Protein AF-A0A0D3CWR2-F1 (afdb_monomer_lite)

Radius of gyration: 19.34 Å; chains: 1; bounding box: 40×45×42 Å

pLDDT: mean 94.66, std 9.49, range [38.94, 98.56]

Organism: NCBI:txid109376

Structure (mmCIF, N/CA/C/O backbone):
data_AF-A0A0D3CWR2-F1
#
_entry.id   AF-A0A0D3CWR2-F1
#
loop_
_atom_site.group_PDB
_atom_site.id
_atom_site.type_symbol
_atom_site.label_atom_id
_atom_site.label_alt_id
_atom_site.label_comp_id
_atom_site.label_asym_id
_atom_site.label_entity_id
_atom_site.label_seq_id
_atom_site.pdbx_PDB_ins_code
_atom_site.Cartn_x
_atom_site.Cartn_y
_atom_site.Cartn_z
_atom_site.occupancy
_atom_site.B_iso_or_equiv
_atom_site.auth_seq_id
_atom_site.auth_comp_id
_atom_site.auth_asym_id
_atom_site.auth_atom_id
_atom_site.pdbx_PDB_model_num
ATOM 1 N N . MET A 1 1 ? -3.124 -6.553 18.318 1.00 90.88 1 MET A N 1
ATOM 2 C CA . MET A 1 1 ? -2.765 -5.244 18.913 1.00 90.88 1 MET A CA 1
ATOM 3 C C . MET A 1 1 ? -3.330 -5.026 20.317 1.00 90.88 1 MET A C 1
ATOM 5 O O . MET A 1 1 ? -2.786 -4.182 21.004 1.00 90.88 1 MET A O 1
ATOM 9 N N . GLY A 1 2 ? -4.374 -5.742 20.764 1.00 95.12 2 GLY A N 1
ATOM 10 C CA . GLY A 1 2 ? -4.933 -5.550 22.117 1.00 95.12 2 GLY A CA 1
ATOM 11 C C . GLY A 1 2 ? -5.873 -4.344 22.261 1.00 95.12 2 GLY A C 1
ATOM 12 O O . GLY A 1 2 ? -6.397 -4.120 23.341 1.00 95.12 2 GLY A O 1
ATOM 13 N N . TYR A 1 3 ? -6.121 -3.621 21.166 1.00 95.31 3 TYR A N 1
ATOM 14 C CA . TYR A 1 3 ? -7.025 -2.473 21.074 1.00 95.31 3 TYR A CA 1
ATOM 15 C C . TYR A 1 3 ? -8.055 -2.745 19.975 1.00 95.31 3 TYR A C 1
ATOM 17 O O . TYR A 1 3 ? -7.971 -2.201 18.877 1.00 95.31 3 TYR A O 1
ATOM 25 N N . GLY A 1 4 ? -8.936 -3.715 20.219 1.00 96.94 4 GLY A N 1
ATOM 26 C CA . GLY A 1 4 ? -10.044 -3.992 19.307 1.00 96.94 4 GLY A CA 1
ATOM 27 C C . GLY A 1 4 ? -11.077 -2.872 19.373 1.00 96.94 4 GLY A C 1
ATOM 28 O O . GLY A 1 4 ? -11.269 -2.288 20.437 1.00 96.94 4 GLY A O 1
ATOM 29 N N . PHE A 1 5 ? -11.739 -2.597 18.252 1.00 98.25 5 PHE A N 1
ATOM 30 C CA . PHE A 1 5 ? -12.874 -1.680 18.239 1.00 98.25 5 PHE A CA 1
ATOM 31 C C . PHE A 1 5 ? -14.030 -2.260 19.052 1.00 98.25 5 PHE A C 1
ATOM 33 O O . PHE A 1 5 ? -14.338 -3.450 18.958 1.00 98.25 5 PHE A O 1
ATOM 40 N N . THR A 1 6 ? -14.680 -1.406 19.826 1.00 98.25 6 THR A N 1
ATOM 41 C CA . THR A 1 6 ? -15.959 -1.704 20.468 1.00 98.25 6 THR A CA 1
ATOM 42 C C . THR A 1 6 ? -17.100 -1.674 19.448 1.00 98.25 6 THR A C 1
ATOM 44 O O . THR A 1 6 ? -17.004 -1.039 18.394 1.00 98.25 6 THR A O 1
ATOM 47 N N . ASP A 1 7 ? -18.227 -2.310 19.778 1.00 98.25 7 ASP A N 1
ATOM 48 C CA . ASP A 1 7 ? -19.433 -2.256 18.941 1.00 98.25 7 ASP A CA 1
ATOM 49 C C . ASP A 1 7 ? -19.938 -0.821 18.741 1.00 98.25 7 ASP A C 1
ATOM 51 O O . ASP A 1 7 ? -20.485 -0.488 17.691 1.00 98.25 7 ASP A O 1
ATOM 55 N N . GLU A 1 8 ? -19.773 0.034 19.752 1.00 98.31 8 GLU A N 1
ATOM 56 C CA . GLU A 1 8 ? -20.135 1.447 19.678 1.00 98.31 8 GLU A CA 1
ATOM 57 C C . GLU A 1 8 ? -19.231 2.204 18.700 1.00 98.31 8 GLU A C 1
ATOM 59 O O . GLU A 1 8 ? -19.731 2.924 17.839 1.00 98.31 8 GLU A O 1
ATOM 64 N N . GLU A 1 9 ? -17.914 2.007 18.768 1.00 98.44 9 GLU A N 1
ATOM 65 C CA . GLU A 1 9 ? -16.965 2.606 17.824 1.00 98.44 9 GLU A CA 1
ATOM 66 C C . GLU A 1 9 ? -17.240 2.166 16.385 1.00 98.44 9 GLU A C 1
ATOM 68 O O . GLU A 1 9 ? -17.247 3.002 15.478 1.00 98.44 9 GLU A O 1
ATOM 73 N N . ALA A 1 10 ? -17.523 0.878 16.176 1.00 97.12 10 ALA A N 1
ATOM 74 C CA . ALA A 1 10 ? -17.902 0.357 14.869 1.00 97.12 10 ALA A CA 1
ATOM 75 C C . ALA A 1 10 ? -19.198 1.012 14.359 1.00 97.12 10 ALA A C 1
ATOM 77 O O . ALA A 1 10 ? -19.227 1.533 13.247 1.00 97.12 10 ALA A O 1
ATOM 78 N N . LYS A 1 11 ? -20.250 1.081 15.189 1.00 97.81 11 LYS A N 1
ATOM 79 C CA . LYS A 1 11 ? -21.517 1.756 14.838 1.00 97.81 11 LYS A CA 1
ATOM 80 C C . LYS A 1 11 ? -21.339 3.253 14.567 1.00 97.81 11 LYS A C 1
ATOM 82 O O . LYS A 1 11 ? -22.029 3.804 13.714 1.00 97.81 11 LYS A O 1
ATOM 87 N N . ASN A 1 12 ? -20.398 3.900 15.251 1.00 98.12 12 ASN A N 1
ATOM 88 C CA . ASN A 1 12 ? -20.066 5.318 15.089 1.00 98.12 12 ASN A CA 1
ATOM 89 C C . ASN A 1 12 ? -19.079 5.594 13.933 1.00 98.12 12 ASN A C 1
ATOM 91 O O . ASN A 1 12 ? -18.592 6.727 13.772 1.00 98.12 12 ASN A O 1
ATOM 95 N N . GLY A 1 13 ? -18.769 4.568 13.135 1.00 97.94 13 GLY A N 1
ATOM 96 C CA . GLY A 1 13 ? -17.932 4.658 11.944 1.00 97.94 13 GLY A CA 1
ATOM 97 C C . GLY A 1 13 ? -16.456 4.942 12.237 1.00 97.94 13 GLY A C 1
ATOM 98 O O . GLY A 1 13 ? -15.767 5.591 11.447 1.00 97.94 13 GLY A O 1
ATOM 99 N N . VAL A 1 14 ? -15.967 4.582 13.428 1.00 98.50 14 VAL A N 1
ATOM 100 C CA . VAL A 1 14 ? -14.572 4.830 13.832 1.00 98.50 14 VAL A CA 1
ATOM 101 C C . VAL 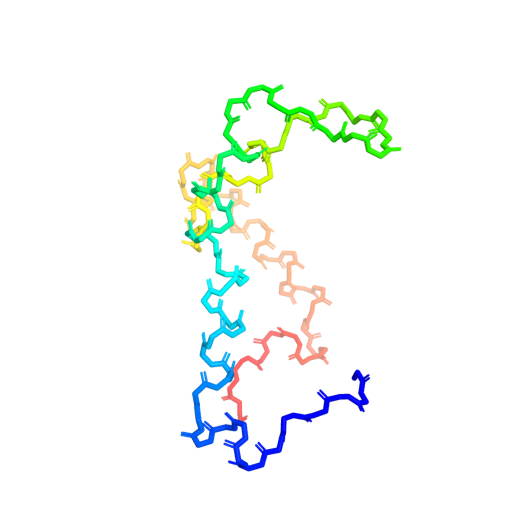A 1 14 ? -13.609 4.002 12.986 1.00 98.50 14 VAL A C 1
ATOM 103 O O . VAL A 1 14 ? -12.540 4.496 12.632 1.00 98.50 14 VAL A O 1
ATOM 106 N N . VAL A 1 15 ? -14.006 2.790 12.593 1.00 98.19 15 VAL A N 1
ATOM 107 C CA . VAL A 1 15 ? -13.208 1.915 11.725 1.00 98.19 15 VAL A CA 1
ATOM 108 C C . VAL A 1 15 ? -12.909 2.618 10.400 1.00 98.19 15 VAL A C 1
ATOM 110 O O . VAL A 1 15 ? -11.752 2.753 10.007 1.00 98.19 15 VAL A O 1
ATOM 113 N N . GLU A 1 16 ? -13.937 3.153 9.751 1.00 98.38 16 GLU A N 1
ATOM 114 C CA . GLU A 1 16 ? -13.843 3.874 8.484 1.00 98.38 16 GLU A CA 1
ATOM 115 C C . GLU A 1 16 ? -13.039 5.163 8.642 1.00 98.38 16 GLU A C 1
ATOM 117 O O . GLU A 1 16 ? -12.252 5.509 7.764 1.00 98.38 16 GLU A O 1
ATOM 122 N N . LYS A 1 17 ? -13.179 5.869 9.771 1.00 98.44 17 LYS A N 1
ATOM 123 C CA . LYS A 1 17 ? -12.364 7.056 10.071 1.00 98.44 17 LYS A CA 1
ATOM 124 C C . LYS A 1 17 ? -10.879 6.711 10.173 1.00 98.44 17 LYS A C 1
ATOM 126 O O . LYS A 1 17 ? -10.067 7.442 9.612 1.00 98.44 17 LYS A O 1
ATOM 131 N N . VAL A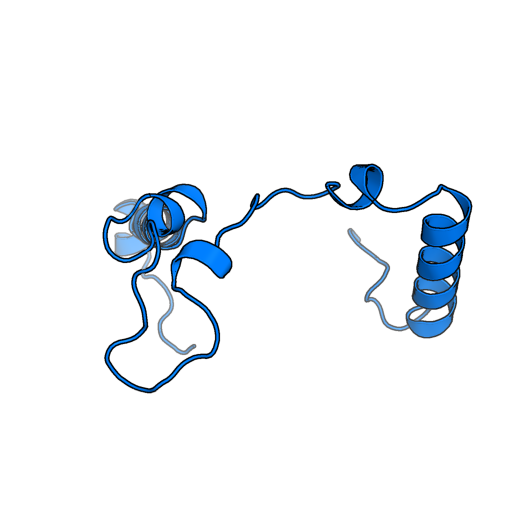 1 18 ? -10.521 5.606 10.831 1.00 98.31 18 VAL A N 1
ATOM 132 C CA . VAL A 1 18 ? -9.127 5.135 10.917 1.00 98.31 18 VAL A CA 1
ATOM 133 C C . VAL A 1 18 ? -8.611 4.726 9.538 1.00 98.31 18 VAL A C 1
ATOM 135 O O . VAL A 1 18 ? -7.536 5.169 9.136 1.00 98.31 18 VAL A O 1
ATOM 138 N N . VAL A 1 19 ? -9.393 3.957 8.774 1.00 98.44 19 VAL A N 1
ATOM 139 C CA . VAL A 1 19 ? -9.046 3.572 7.395 1.00 98.44 19 VAL A CA 1
ATOM 140 C C . VAL A 1 19 ? -8.823 4.808 6.521 1.00 98.44 19 VAL A C 1
ATOM 142 O O . VAL A 1 19 ? -7.814 4.891 5.827 1.00 98.44 19 VAL A O 1
ATOM 145 N N . ASN A 1 20 ? -9.715 5.798 6.587 1.00 98.50 20 ASN A N 1
ATOM 146 C CA . ASN A 1 20 ? -9.615 7.029 5.806 1.00 98.50 20 ASN A CA 1
ATOM 147 C C . ASN A 1 20 ? -8.422 7.889 6.228 1.00 98.50 20 ASN A C 1
ATOM 149 O O . ASN A 1 20 ? -7.722 8.413 5.359 1.00 98.50 20 ASN A O 1
ATOM 153 N N . LEU A 1 21 ? -8.163 8.014 7.533 1.00 98.25 21 LEU A N 1
ATOM 154 C CA . LEU A 1 21 ? -7.009 8.735 8.074 1.00 98.25 21 LEU A CA 1
ATOM 155 C C . LEU A 1 21 ? -5.692 8.125 7.578 1.00 98.25 21 LEU A C 1
ATOM 157 O O . LEU A 1 21 ? -4.788 8.850 7.168 1.00 98.25 21 LEU A O 1
ATOM 161 N N . CYS A 1 22 ? -5.605 6.796 7.579 1.00 98.00 22 CYS A N 1
ATOM 162 C CA . CYS A 1 22 ? -4.428 6.049 7.141 1.00 98.00 22 CYS A CA 1
ATOM 163 C C . CYS A 1 22 ? -4.418 5.738 5.636 1.00 98.00 22 CYS A C 1
ATOM 165 O O . CYS A 1 22 ? -3.509 5.057 5.159 1.00 98.00 22 CYS A O 1
ATOM 167 N N . SER A 1 23 ? -5.415 6.203 4.880 1.00 98.44 23 SER A N 1
ATOM 168 C CA . SER A 1 23 ? -5.521 5.902 3.455 1.00 98.44 23 SER A CA 1
ATOM 169 C C . SER A 1 23 ? -4.368 6.528 2.673 1.00 98.44 23 SER A C 1
ATOM 171 O O . SER A 1 23 ? -3.844 7.587 3.031 1.00 98.44 23 SER A O 1
ATOM 173 N N . PHE A 1 24 ? -3.996 5.889 1.560 1.00 98.31 24 PHE A N 1
ATOM 174 C CA . PHE A 1 24 ? -2.965 6.417 0.668 1.00 98.31 24 PHE A CA 1
ATOM 175 C C . PHE A 1 24 ? -3.293 7.845 0.216 1.00 98.31 24 PHE A C 1
ATOM 177 O O . PHE A 1 24 ? -2.424 8.710 0.255 1.00 98.31 24 PHE A O 1
ATOM 184 N N . GLU A 1 25 ? -4.549 8.101 -0.158 1.00 98.12 25 GLU A N 1
ATOM 185 C CA . GLU A 1 25 ? -4.989 9.414 -0.631 1.00 98.12 25 GLU A CA 1
ATOM 186 C C . GLU A 1 25 ? -4.896 10.485 0.457 1.00 98.12 25 GLU A C 1
ATOM 188 O O . GLU A 1 25 ? -4.361 11.563 0.198 1.00 98.12 25 GLU A O 1
ATOM 193 N N . THR A 1 26 ? -5.345 10.203 1.683 1.00 98.44 26 THR A N 1
ATOM 194 C CA . THR A 1 26 ? -5.211 11.164 2.786 1.00 98.44 26 THR A CA 1
ATOM 195 C C . THR A 1 26 ? -3.743 11.446 3.074 1.00 98.44 26 THR A C 1
ATOM 197 O O . THR A 1 26 ? -3.323 12.602 3.029 1.00 98.44 26 THR A O 1
ATOM 200 N N . LEU A 1 27 ? -2.935 10.406 3.308 1.00 98.31 27 LEU A N 1
ATOM 201 C CA . LEU A 1 27 ? -1.538 10.575 3.707 1.00 98.31 27 LEU A CA 1
ATOM 202 C C . LEU A 1 27 ? -0.697 11.254 2.621 1.00 98.31 27 LEU A C 1
ATOM 204 O O . LEU A 1 27 ? 0.096 12.139 2.938 1.00 98.31 27 LEU A O 1
ATOM 208 N N . LYS A 1 28 ? -0.896 10.905 1.346 1.00 97.88 28 LYS A N 1
ATOM 209 C CA . LYS A 1 28 ? -0.196 11.535 0.218 1.00 97.88 28 LYS A CA 1
ATOM 210 C C . LYS A 1 28 ? -0.498 13.029 0.096 1.00 97.88 28 LYS A C 1
ATOM 212 O O . LYS A 1 28 ? 0.375 13.803 -0.292 1.00 97.88 28 LYS A O 1
ATOM 217 N N . ASN A 1 29 ? -1.732 13.432 0.395 1.00 97.88 29 ASN A N 1
ATOM 218 C CA . ASN A 1 29 ? -2.193 14.801 0.184 1.00 97.88 29 ASN A CA 1
ATOM 219 C C . ASN A 1 29 ? -1.976 15.729 1.388 1.00 97.88 29 ASN A C 1
ATOM 221 O O . ASN A 1 29 ? -2.215 16.933 1.259 1.00 97.88 29 ASN A O 1
ATOM 225 N N . LEU A 1 30 ? -1.478 15.220 2.519 1.00 97.88 30 LEU A N 1
ATOM 226 C CA . LEU A 1 30 ? -1.049 16.053 3.641 1.00 97.88 30 LEU A CA 1
ATOM 227 C C . LEU A 1 30 ? 0.115 16.956 3.231 1.00 97.88 30 LEU A C 1
ATOM 229 O O . LEU A 1 30 ? 1.091 16.501 2.638 1.00 97.88 30 LEU A O 1
ATOM 233 N N . GLU A 1 31 ? 0.056 18.230 3.620 1.00 96.94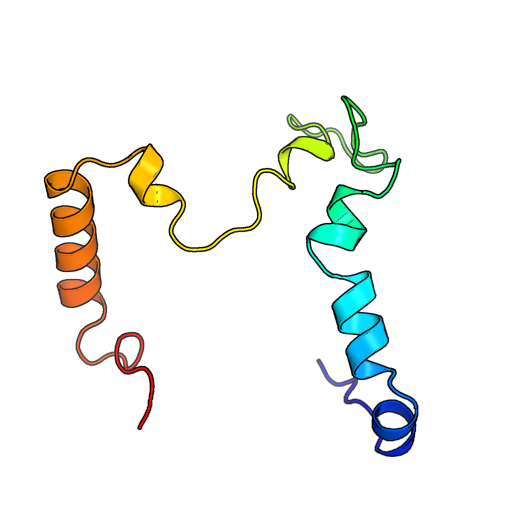 31 GLU A N 1
ATOM 234 C CA . GLU A 1 31 ? 1.098 19.200 3.276 1.00 96.94 31 GLU A CA 1
ATOM 235 C C . GLU A 1 31 ? 2.486 18.759 3.732 1.00 96.94 31 GLU A C 1
ATOM 237 O O . GLU A 1 31 ? 3.453 18.935 2.996 1.00 96.94 31 GLU A O 1
ATOM 242 N N . VAL A 1 32 ? 2.598 18.127 4.900 1.00 95.88 32 VAL A N 1
ATOM 243 C CA . VAL A 1 32 ? 3.874 17.611 5.418 1.00 95.88 32 VAL A CA 1
ATOM 244 C C . VAL A 1 32 ? 4.513 16.548 4.519 1.00 95.88 32 VAL A C 1
ATOM 246 O O . VAL A 1 32 ? 5.723 16.376 4.583 1.00 95.88 32 VAL A O 1
ATOM 249 N N . ASN A 1 33 ? 3.736 15.882 3.660 1.00 97.25 33 ASN A N 1
ATOM 250 C CA . ASN A 1 33 ? 4.197 14.810 2.778 1.00 97.25 33 ASN A CA 1
ATOM 251 C C . ASN A 1 33 ? 4.383 15.252 1.317 1.00 97.25 33 ASN A C 1
ATOM 253 O O . ASN A 1 33 ? 4.634 14.414 0.455 1.00 97.25 33 ASN A O 1
ATOM 257 N N . LYS A 1 34 ? 4.278 16.552 1.014 1.00 95.56 34 LYS A N 1
ATOM 258 C CA . LYS A 1 34 ? 4.475 17.100 -0.339 1.00 95.56 34 LYS A CA 1
ATOM 259 C C . LYS A 1 34 ? 5.843 17.761 -0.506 1.00 95.56 34 LYS A C 1
ATOM 261 O O . LYS A 1 34 ? 6.397 18.314 0.443 1.00 95.56 34 LYS A O 1
ATOM 266 N N . GLY A 1 35 ? 6.335 17.769 -1.747 1.00 94.06 35 GLY A N 1
ATOM 267 C CA . GLY A 1 35 ? 7.605 18.395 -2.122 1.00 94.06 35 GLY A CA 1
ATOM 268 C C . GLY A 1 35 ? 8.808 17.740 -1.444 1.00 94.06 35 GLY A C 1
ATOM 269 O O . GLY A 1 35 ? 8.789 16.539 -1.161 1.00 94.06 35 GLY A O 1
ATOM 270 N N . ASP A 1 36 ? 9.821 18.549 -1.147 1.00 93.94 36 ASP A N 1
ATOM 271 C CA . ASP A 1 36 ? 11.106 18.087 -0.609 1.00 93.94 36 ASP A CA 1
ATOM 272 C C . ASP A 1 36 ? 11.171 18.119 0.926 1.00 93.94 36 ASP A C 1
ATOM 274 O O . ASP A 1 36 ? 12.231 18.268 1.523 1.00 93.94 36 ASP A O 1
ATOM 278 N N . LYS A 1 37 ? 10.019 18.001 1.597 1.00 94.56 37 LYS A N 1
ATOM 279 C CA . LYS A 1 37 ? 9.950 18.029 3.063 1.00 94.56 37 LYS A CA 1
ATOM 280 C C . LYS A 1 37 ? 10.566 16.766 3.644 1.00 94.56 37 LYS A C 1
ATOM 282 O O . LYS A 1 37 ? 10.138 15.658 3.324 1.00 94.56 37 LYS A O 1
ATOM 287 N N . GLU A 1 38 ? 11.534 16.933 4.529 1.00 94.31 38 GLU A N 1
ATOM 288 C CA . GLU A 1 38 ? 12.202 15.830 5.211 1.00 94.31 38 GLU A CA 1
ATOM 289 C C . GLU A 1 38 ? 11.520 15.476 6.537 1.00 94.31 38 GLU A C 1
ATOM 291 O O . GLU A 1 38 ? 10.556 16.107 6.994 1.00 94.31 38 GLU A O 1
ATOM 296 N N . ARG A 1 39 ? 11.999 14.389 7.135 1.00 92.62 39 ARG A N 1
ATOM 297 C CA . ARG A 1 39 ? 11.698 14.034 8.518 1.00 92.62 39 ARG A CA 1
ATOM 298 C C . ARG A 1 39 ? 12.388 15.003 9.472 1.00 92.62 39 ARG A C 1
ATOM 300 O O . ARG A 1 39 ? 13.459 15.514 9.178 1.00 92.62 39 ARG A O 1
ATOM 307 N N . GLU A 1 40 ? 11.743 15.248 10.603 1.00 93.38 40 GLU A N 1
ATOM 308 C CA . GLU A 1 40 ? 12.243 16.176 11.626 1.00 93.38 40 GLU A CA 1
ATOM 309 C C . GLU A 1 40 ? 12.925 15.429 12.778 1.00 93.38 40 GLU A C 1
ATOM 311 O O . GLU A 1 40 ? 13.754 15.992 13.481 1.00 93.38 40 GLU A O 1
ATOM 316 N N . ASP A 1 41 ? 12.585 14.152 12.963 1.00 94.94 41 ASP A N 1
ATOM 317 C CA . ASP A 1 41 ? 13.053 13.302 14.053 1.00 94.94 41 ASP A CA 1
ATOM 318 C C . ASP A 1 41 ? 14.449 12.718 13.804 1.00 94.94 41 ASP A C 1
ATOM 320 O O . ASP A 1 41 ? 15.240 12.592 14.738 1.00 94.94 41 ASP A O 1
ATOM 324 N N . HIS A 1 42 ? 14.777 12.376 12.556 1.00 91.81 42 HIS A N 1
ATOM 325 C CA . HIS A 1 42 ? 16.111 11.918 12.174 1.00 91.81 42 HIS A CA 1
ATOM 326 C C . HIS A 1 42 ? 16.395 12.170 10.681 1.00 91.81 42 HIS A C 1
ATOM 328 O O . HIS A 1 42 ? 15.460 12.192 9.873 1.00 91.81 42 HIS A O 1
ATOM 334 N N . PRO A 1 43 ? 17.677 12.278 10.270 1.00 92.31 43 PRO A N 1
ATOM 335 C CA . PRO A 1 43 ? 18.039 12.382 8.860 1.00 92.31 43 PRO A CA 1
ATOM 336 C C . PRO A 1 43 ? 17.527 11.184 8.057 1.00 92.31 43 PRO A C 1
ATOM 338 O O . PRO A 1 43 ? 17.611 10.033 8.500 1.00 92.31 43 PRO A O 1
ATOM 341 N N . SER A 1 44 ? 17.005 11.443 6.862 1.00 91.44 44 SER A N 1
ATOM 342 C CA . SER A 1 44 ? 16.568 10.415 5.921 1.00 91.44 44 SER A CA 1
ATOM 343 C C . SER A 1 44 ? 17.109 10.751 4.536 1.00 91.44 44 SER A C 1
ATOM 345 O O . SER A 1 44 ? 17.035 11.909 4.139 1.00 91.44 44 SER A O 1
ATOM 347 N N . PRO A 1 45 ? 17.598 9.768 3.760 1.00 93.12 45 PRO A N 1
ATOM 348 C CA . PRO A 1 45 ? 17.983 10.012 2.370 1.00 93.12 45 PRO A CA 1
ATOM 349 C C . PRO A 1 45 ? 16.773 10.285 1.458 1.00 93.12 45 PRO A C 1
ATOM 351 O O . PRO A 1 45 ? 16.948 10.527 0.267 1.00 93.12 45 PRO A O 1
ATOM 354 N N . PHE A 1 46 ? 15.548 10.204 1.989 1.00 94.19 46 PHE A N 1
ATOM 355 C CA . PHE A 1 46 ? 14.311 10.375 1.244 1.00 94.19 46 PHE A CA 1
ATOM 356 C C . PHE A 1 46 ? 13.458 11.491 1.836 1.00 94.19 46 PHE A C 1
ATOM 358 O O . PHE A 1 46 ? 13.213 11.546 3.045 1.00 94.19 46 PHE A O 1
ATOM 365 N N . THR A 1 47 ? 12.905 12.314 0.953 1.00 96.06 47 THR A N 1
ATOM 366 C CA . THR A 1 47 ? 11.850 13.268 1.291 1.00 96.06 47 THR A CA 1
ATOM 367 C C . THR A 1 47 ? 10.545 12.516 1.580 1.00 96.06 47 THR A C 1
ATOM 369 O O . THR A 1 47 ? 10.316 11.399 1.105 1.00 96.06 47 THR A O 1
ATOM 372 N N . LYS A 1 48 ? 9.647 13.108 2.372 1.00 95.69 48 LYS A N 1
ATOM 373 C CA . LYS A 1 48 ? 8.369 12.494 2.768 1.00 95.69 48 LYS A CA 1
ATOM 374 C C . LYS A 1 48 ? 7.477 12.159 1.563 1.00 95.69 48 LYS A C 1
ATOM 376 O O . LYS A 1 48 ? 6.734 11.181 1.612 1.00 95.69 48 LYS A O 1
ATOM 381 N N . SER A 1 49 ? 7.590 12.901 0.461 1.00 96.75 49 SER A N 1
ATOM 382 C CA . SER A 1 49 ? 6.835 12.631 -0.770 1.00 96.75 49 SER A CA 1
ATOM 383 C C . SER A 1 49 ? 7.258 11.337 -1.473 1.00 96.75 49 SER A C 1
ATOM 385 O O . SER A 1 49 ? 6.418 10.677 -2.091 1.00 96.75 49 SER A O 1
ATOM 387 N N . ALA A 1 50 ? 8.516 10.909 -1.319 1.00 96.19 50 ALA A N 1
ATOM 388 C CA . ALA A 1 50 ? 9.039 9.693 -1.943 1.00 96.19 50 ALA A CA 1
ATOM 389 C C . ALA A 1 50 ? 8.309 8.416 -1.483 1.00 96.19 50 ALA A C 1
ATOM 391 O O . ALA A 1 50 ? 8.203 7.454 -2.245 1.00 96.19 50 ALA A O 1
ATOM 392 N N . TYR A 1 51 ? 7.745 8.414 -0.270 1.00 96.06 51 TYR A N 1
ATOM 393 C CA . TYR A 1 51 ? 6.981 7.283 0.266 1.00 96.06 51 TYR A CA 1
ATOM 394 C C . TYR A 1 51 ? 5.607 7.104 -0.419 1.00 96.06 51 TYR A C 1
ATOM 396 O O . TYR A 1 51 ? 5.043 6.011 -0.385 1.00 96.06 51 TYR A O 1
ATOM 404 N N . PHE A 1 52 ? 5.071 8.135 -1.093 1.00 97.00 52 PHE A N 1
ATOM 405 C CA . PHE A 1 52 ? 3.701 8.155 -1.631 1.00 97.00 52 PHE A CA 1
ATOM 406 C C . PHE A 1 52 ? 3.639 8.275 -3.166 1.00 97.00 52 PHE A C 1
ATOM 408 O O . PHE A 1 52 ? 3.020 9.185 -3.723 1.00 97.00 52 PHE A O 1
ATOM 415 N N . ARG A 1 53 ? 4.238 7.318 -3.889 1.00 96.44 53 ARG A N 1
ATOM 416 C CA . ARG A 1 53 ? 4.314 7.334 -5.367 1.00 96.44 53 ARG A CA 1
ATOM 417 C C . ARG A 1 53 ? 2.951 7.216 -6.074 1.00 96.44 53 ARG A C 1
ATOM 419 O O . ARG A 1 53 ? 2.387 8.223 -6.503 1.00 96.44 53 ARG A O 1
ATOM 426 N N . LYS A 1 54 ? 2.417 5.995 -6.239 1.00 96.75 54 LYS A N 1
ATOM 427 C CA . LYS A 1 54 ? 1.179 5.742 -7.016 1.00 96.75 54 LYS A CA 1
ATOM 428 C C . LYS A 1 54 ? 0.060 5.065 -6.228 1.00 96.75 54 LYS A C 1
ATOM 430 O O . LYS A 1 54 ? -1.090 5.357 -6.518 1.00 96.75 54 LYS A O 1
ATOM 435 N N . GLY A 1 55 ? 0.390 4.187 -5.276 1.00 96.44 55 GLY A N 1
ATOM 436 C CA . GLY A 1 55 ? -0.605 3.513 -4.431 1.00 96.44 55 GLY A CA 1
ATOM 437 C C . GLY A 1 55 ? -1.555 2.581 -5.193 1.00 96.44 55 GLY A C 1
ATOM 438 O O . GLY A 1 55 ? -2.724 2.496 -4.842 1.00 96.44 55 GLY A O 1
ATOM 439 N N . LYS A 1 56 ? -1.089 1.921 -6.267 1.00 97.25 56 LYS A N 1
ATOM 440 C CA . LYS A 1 56 ? -1.930 1.079 -7.137 1.00 97.25 56 LYS A CA 1
ATOM 441 C C . LYS A 1 56 ? -1.362 -0.323 -7.325 1.00 97.25 56 LYS A C 1
ATOM 443 O O . LYS A 1 56 ? -0.167 -0.478 -7.581 1.00 97.25 56 LYS A O 1
ATOM 448 N N . THR A 1 57 ? -2.246 -1.316 -7.289 1.00 97.31 57 THR A N 1
ATOM 449 C CA . THR A 1 57 ? -1.967 -2.693 -7.716 1.00 97.31 57 THR A CA 1
ATOM 450 C C . THR A 1 57 ? -1.819 -2.756 -9.237 1.00 97.31 57 THR A C 1
ATOM 452 O O . THR A 1 57 ? -2.488 -2.020 -9.960 1.00 97.31 57 THR A O 1
ATOM 455 N N . GLY A 1 58 ? -0.931 -3.623 -9.729 1.00 96.50 58 GLY A N 1
ATOM 456 C CA . GLY A 1 58 ? -0.739 -3.853 -11.166 1.00 96.50 58 GLY A CA 1
ATOM 457 C C . GLY A 1 58 ? 0.176 -2.851 -11.872 1.00 96.50 58 GLY A C 1
ATOM 458 O O . GLY A 1 58 ? 0.415 -2.989 -13.062 1.00 96.50 58 GLY A O 1
ATOM 459 N N . ASP A 1 59 ? 0.752 -1.872 -11.171 1.00 98.00 59 ASP A N 1
ATOM 460 C CA . ASP A 1 59 ? 1.625 -0.871 -11.802 1.00 98.00 59 ASP A CA 1
ATOM 461 C C . ASP A 1 59 ? 2.940 -1.448 -12.366 1.00 98.00 59 ASP A C 1
ATOM 463 O O . ASP A 1 59 ? 3.618 -0.779 -13.142 1.00 98.00 59 ASP A O 1
ATOM 467 N N . TRP A 1 60 ? 3.283 -2.692 -12.012 1.00 97.56 60 TRP A N 1
ATOM 468 C CA . TRP A 1 60 ? 4.452 -3.414 -12.521 1.00 97.56 60 TRP A CA 1
ATOM 469 C C . TRP A 1 60 ? 4.446 -3.567 -14.049 1.00 97.56 60 TRP A C 1
ATOM 471 O O . TRP A 1 60 ? 5.516 -3.568 -14.655 1.00 97.56 60 TRP A O 1
ATOM 481 N N . VAL A 1 61 ? 3.265 -3.610 -14.682 1.00 97.44 61 VAL A N 1
ATOM 482 C CA . VAL A 1 61 ? 3.119 -3.738 -16.146 1.00 97.44 61 VAL A CA 1
ATOM 483 C C . VAL A 1 61 ? 3.733 -2.564 -16.912 1.00 97.44 61 VAL A C 1
ATOM 485 O O . VAL A 1 61 ? 4.060 -2.696 -18.084 1.00 97.44 61 VAL A O 1
ATOM 488 N N . ASN A 1 62 ? 3.911 -1.413 -16.255 1.00 98.06 62 ASN A N 1
ATOM 489 C CA . ASN A 1 62 ? 4.536 -0.234 -16.857 1.00 98.06 62 ASN A CA 1
ATOM 490 C C . ASN A 1 62 ? 6.072 -0.316 -16.885 1.00 98.06 62 ASN A C 1
ATOM 492 O O . ASN A 1 62 ? 6.711 0.572 -17.446 1.00 98.06 62 ASN A O 1
ATOM 496 N N . TYR A 1 63 ? 6.666 -1.329 -16.248 1.00 98.00 63 TYR A N 1
ATOM 497 C CA . TYR A 1 63 ? 8.115 -1.430 -16.045 1.00 98.00 63 TYR A CA 1
ATOM 498 C C . TYR A 1 63 ? 8.695 -2.791 -16.437 1.00 98.00 63 TYR A C 1
ATOM 500 O O . TYR A 1 63 ? 9.848 -2.852 -16.858 1.00 98.00 63 TYR A O 1
ATOM 508 N N . LEU A 1 64 ? 7.936 -3.879 -16.283 1.00 98.31 64 LEU A N 1
ATOM 509 C CA . LEU A 1 64 ? 8.406 -5.234 -16.572 1.00 98.31 64 LEU A CA 1
ATOM 510 C C . LEU A 1 64 ? 7.931 -5.702 -17.945 1.00 98.31 64 LEU A C 1
ATOM 512 O O . LEU A 1 64 ? 6.772 -5.510 -18.312 1.00 98.31 64 LEU A O 1
ATOM 516 N N . THR A 1 65 ? 8.814 -6.384 -18.674 1.00 98.50 65 THR A N 1
ATOM 517 C CA . THR A 1 65 ? 8.400 -7.157 -19.848 1.00 98.50 65 THR A CA 1
ATOM 518 C C . THR A 1 65 ? 7.619 -8.405 -19.410 1.00 98.50 65 THR A C 1
ATOM 520 O O . THR A 1 65 ? 7.785 -8.861 -18.272 1.00 98.50 65 THR A O 1
ATOM 523 N N . PRO A 1 66 ? 6.805 -9.006 -20.300 1.00 98.25 66 PRO A N 1
ATOM 524 C CA . PRO A 1 66 ? 6.097 -10.251 -19.997 1.00 98.25 66 PRO A CA 1
ATOM 525 C C . PRO A 1 66 ? 7.023 -11.371 -19.500 1.00 98.25 66 PRO A C 1
ATOM 527 O O . PRO A 1 66 ? 6.684 -12.057 -18.542 1.00 98.25 66 PRO A O 1
ATOM 530 N N . ASP A 1 67 ? 8.223 -11.496 -20.072 1.00 98.50 67 ASP A N 1
ATOM 531 C CA . ASP A 1 67 ? 9.201 -12.513 -19.661 1.00 98.50 67 ASP A CA 1
ATOM 532 C C . ASP A 1 67 ? 9.737 -12.276 -18.241 1.00 98.50 67 ASP A C 1
ATOM 534 O O . ASP A 1 67 ? 9.926 -13.221 -17.474 1.00 98.50 67 ASP A O 1
ATOM 538 N N . MET A 1 68 ? 9.976 -11.014 -17.860 1.00 98.56 68 MET A N 1
ATOM 539 C CA . MET A 1 68 ? 10.411 -10.671 -16.501 1.00 98.56 68 MET A CA 1
ATOM 540 C C . MET A 1 68 ? 9.322 -10.989 -15.472 1.00 98.56 68 MET A C 1
ATOM 542 O O . MET A 1 68 ? 9.640 -11.488 -14.393 1.00 98.56 68 MET A O 1
ATOM 546 N N . ALA A 1 69 ? 8.060 -10.720 -15.816 1.00 98.25 69 ALA A N 1
ATOM 547 C CA . ALA A 1 69 ? 6.907 -11.043 -14.983 1.00 98.25 69 ALA A CA 1
ATOM 548 C C . ALA A 1 69 ? 6.725 -12.562 -14.837 1.00 98.25 69 ALA A C 1
ATOM 550 O O . ALA A 1 69 ? 6.741 -13.076 -13.723 1.00 98.25 69 ALA A O 1
ATOM 551 N N . ALA A 1 70 ? 6.709 -13.299 -15.951 1.00 98.25 70 ALA A N 1
ATOM 552 C CA . ALA A 1 70 ? 6.594 -14.757 -15.938 1.00 98.25 70 ALA A CA 1
ATOM 553 C C . ALA A 1 70 ? 7.720 -15.424 -15.130 1.00 98.25 70 ALA A C 1
ATOM 555 O O . ALA A 1 70 ? 7.496 -16.401 -14.415 1.00 98.25 70 ALA A O 1
ATOM 556 N N . ARG A 1 71 ? 8.940 -14.873 -15.194 1.00 98.56 71 ARG A N 1
ATOM 557 C CA . ARG A 1 71 ? 10.066 -15.359 -14.391 1.00 98.56 71 ARG A CA 1
ATOM 558 C C . ARG A 1 71 ? 9.815 -15.214 -12.889 1.00 98.56 71 ARG A C 1
ATOM 560 O O . ARG A 1 71 ? 10.131 -16.145 -12.151 1.00 98.56 71 ARG A O 1
ATOM 567 N N . ILE A 1 72 ? 9.324 -14.064 -12.420 1.00 98.00 72 ILE A N 1
ATOM 568 C CA . ILE A 1 72 ? 9.077 -13.870 -10.982 1.00 98.00 72 ILE A CA 1
ATOM 569 C C . ILE A 1 72 ? 7.860 -14.669 -10.506 1.00 98.00 72 ILE A C 1
ATOM 571 O O . ILE A 1 72 ? 7.925 -15.243 -9.420 1.00 98.00 72 ILE A O 1
ATOM 575 N N . ASP A 1 73 ? 6.823 -14.794 -11.338 1.00 97.19 73 ASP A N 1
ATOM 576 C CA . ASP A 1 73 ? 5.651 -15.627 -11.052 1.00 97.19 73 ASP A CA 1
ATOM 577 C C . ASP A 1 73 ? 6.065 -17.091 -10.844 1.00 97.19 73 ASP A C 1
ATOM 579 O O . ASP A 1 73 ? 5.738 -17.688 -9.818 1.00 97.19 73 ASP A O 1
ATOM 583 N N . GLY A 1 74 ? 6.903 -17.638 -11.733 1.00 97.69 74 GLY A N 1
ATOM 584 C CA . GLY A 1 74 ? 7.432 -18.998 -11.588 1.00 97.69 74 GLY A CA 1
ATOM 585 C C . GLY A 1 74 ? 8.270 -19.204 -10.318 1.00 97.69 74 GLY A C 1
ATOM 586 O O . GLY A 1 74 ? 8.128 -20.224 -9.643 1.00 97.69 74 GLY A O 1
ATOM 587 N N . ILE A 1 75 ? 9.110 -18.227 -9.942 1.00 97.94 75 ILE A N 1
ATOM 588 C CA . ILE A 1 75 ? 9.882 -18.281 -8.685 1.00 97.94 75 ILE A CA 1
ATOM 589 C C . ILE A 1 75 ? 8.939 -18.284 -7.474 1.00 97.94 75 ILE A C 1
ATOM 591 O O . ILE A 1 75 ? 9.146 -19.054 -6.535 1.00 97.94 75 ILE A O 1
ATOM 595 N N . MET A 1 76 ? 7.915 -17.428 -7.477 1.00 97.25 76 MET A N 1
ATOM 596 C CA . MET A 1 76 ? 6.937 -17.341 -6.393 1.00 97.25 76 MET A CA 1
ATOM 597 C C . MET A 1 76 ? 6.167 -18.656 -6.237 1.00 97.25 76 MET A C 1
ATOM 599 O O . MET A 1 76 ? 6.052 -19.168 -5.122 1.00 97.25 76 MET A O 1
ATOM 603 N N . GLU A 1 77 ? 5.687 -19.228 -7.343 1.00 96.06 77 GLU A N 1
ATOM 604 C CA . GLU A 1 77 ? 4.993 -20.514 -7.342 1.00 96.06 77 GLU A CA 1
ATOM 605 C C . GLU A 1 77 ? 5.868 -21.631 -6.773 1.00 96.06 77 GLU A C 1
ATOM 607 O O . GLU A 1 77 ? 5.444 -22.339 -5.861 1.00 96.06 77 GLU A O 1
ATOM 612 N N . GLU A 1 78 ? 7.110 -21.761 -7.247 1.00 97.44 78 GLU A N 1
ATOM 613 C CA . GLU A 1 78 ? 8.040 -22.789 -6.773 1.00 97.44 78 GLU A CA 1
ATOM 614 C C . GLU A 1 78 ? 8.294 -22.676 -5.263 1.00 97.44 78 GLU A C 1
ATOM 616 O O . GLU A 1 78 ? 8.286 -23.683 -4.553 1.00 97.44 78 GLU A O 1
ATOM 621 N N . LYS A 1 79 ? 8.514 -21.455 -4.757 1.00 97.38 79 LYS A N 1
ATOM 622 C CA . LYS A 1 79 ? 8.877 -21.238 -3.349 1.00 97.38 79 LYS A CA 1
ATOM 623 C C . LYS A 1 79 ? 7.696 -21.302 -2.393 1.00 97.38 79 LYS A C 1
ATOM 625 O O . LYS A 1 79 ? 7.892 -21.680 -1.240 1.00 97.38 79 LYS A O 1
ATOM 630 N N . PHE A 1 80 ? 6.499 -20.922 -2.831 1.00 96.12 80 PHE A N 1
ATOM 631 C CA . PHE A 1 80 ? 5.336 -20.815 -1.948 1.00 96.12 80 PHE A CA 1
ATOM 632 C C . PHE A 1 80 ? 4.313 -21.936 -2.126 1.00 96.12 80 PHE A C 1
ATOM 634 O O . PHE A 1 80 ? 3.376 -22.036 -1.325 1.00 96.12 80 PHE A O 1
ATOM 641 N N . LYS A 1 81 ? 4.486 -22.828 -3.106 1.00 94.62 81 LYS A N 1
ATOM 642 C CA . LYS A 1 81 ? 3.635 -24.012 -3.245 1.00 94.62 81 LYS A CA 1
ATOM 643 C C . LYS A 1 81 ? 3.637 -24.843 -1.960 1.00 94.62 81 LYS A C 1
ATOM 645 O O . LYS A 1 81 ? 4.682 -25.178 -1.414 1.00 94.62 81 LYS A O 1
ATOM 650 N N . GLY A 1 82 ? 2.441 -25.181 -1.479 1.00 94.06 82 GLY A N 1
ATOM 651 C CA . GLY A 1 82 ? 2.246 -25.961 -0.252 1.00 94.06 82 GLY A CA 1
ATOM 652 C C . GLY A 1 82 ? 2.380 -25.169 1.055 1.00 94.06 82 GLY A C 1
ATOM 653 O O . GLY A 1 82 ? 2.174 -25.743 2.117 1.00 94.06 82 GLY A O 1
ATOM 654 N N . THR A 1 83 ? 2.679 -23.865 1.003 1.00 95.31 83 THR A N 1
ATOM 655 C CA . THR A 1 83 ? 2.759 -23.010 2.208 1.00 95.31 83 THR A CA 1
ATOM 656 C C . THR A 1 83 ? 1.416 -22.393 2.613 1.00 95.31 83 THR A C 1
ATOM 658 O O . THR A 1 83 ? 1.295 -21.863 3.712 1.00 95.31 83 THR A O 1
ATOM 661 N N . GLY A 1 84 ? 0.418 -22.419 1.720 1.00 93.94 84 GLY A N 1
ATOM 662 C CA . GLY A 1 84 ? -0.856 -21.705 1.870 1.00 93.94 84 GLY A CA 1
ATOM 663 C C . GLY A 1 84 ? -0.824 -20.241 1.407 1.00 93.94 84 GLY A C 1
ATOM 664 O O . GLY A 1 84 ? -1.875 -19.628 1.284 1.00 93.94 84 GLY A O 1
ATOM 665 N N . LEU A 1 85 ? 0.348 -19.683 1.074 1.00 92.62 85 LEU A N 1
ATOM 666 C CA . LEU A 1 85 ? 0.483 -18.281 0.640 1.00 92.62 85 LEU A CA 1
ATOM 667 C C . LEU A 1 85 ? -0.019 -18.010 -0.790 1.00 92.62 85 LEU A C 1
ATOM 669 O O . LEU A 1 85 ? -0.238 -16.857 -1.151 1.00 92.62 85 LEU A O 1
ATOM 673 N N . LEU A 1 86 ? -0.182 -19.059 -1.603 1.00 88.94 86 LEU A N 1
ATOM 674 C CA . LEU A 1 86 ? -0.709 -18.972 -2.973 1.00 88.94 86 LEU A CA 1
ATOM 675 C C . LEU A 1 86 ? -2.214 -19.268 -3.051 1.00 88.94 86 LEU A C 1
ATOM 677 O O . LEU A 1 86 ? -2.845 -18.991 -4.068 1.00 88.94 86 LEU A O 1
ATOM 681 N N . GLU A 1 87 ? -2.797 -19.842 -1.997 1.00 71.00 87 GLU A N 1
ATOM 682 C CA . GLU A 1 87 ? -4.202 -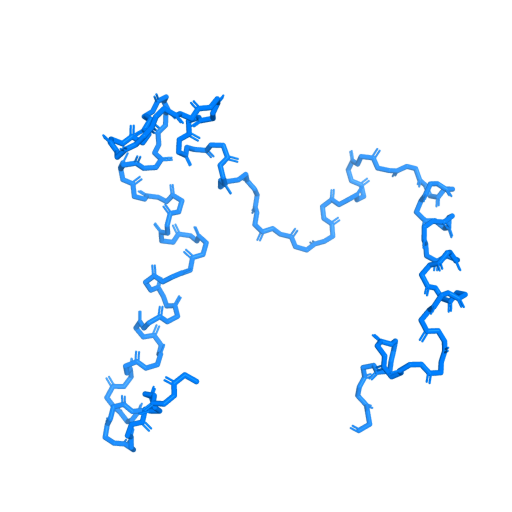20.247 -1.966 1.00 71.00 87 GLU A CA 1
ATOM 683 C C . GLU A 1 87 ? -5.060 -19.097 -1.424 1.00 71.00 87 GLU A C 1
ATOM 685 O O . GLU A 1 87 ? -5.424 -19.059 -0.252 1.00 71.00 87 GLU A O 1
ATOM 690 N N . TYR A 1 88 ? -5.392 -18.130 -2.280 1.00 50.66 88 TYR A N 1
ATOM 691 C CA . TYR A 1 88 ? -6.437 -17.158 -1.960 1.00 50.66 88 TYR A CA 1
ATOM 692 C C . TYR A 1 88 ? -7.820 -17.790 -2.193 1.00 50.66 88 TYR A C 1
ATOM 694 O O . TYR A 1 88 ? -8.206 -18.023 -3.336 1.00 50.66 88 TYR A O 1
ATOM 702 N N . GLY A 1 89 ? -8.580 -18.024 -1.116 1.00 52.16 89 GLY A N 1
ATOM 703 C CA . GLY A 1 89 ? -10.024 -18.298 -1.176 1.00 52.16 89 GLY A CA 1
ATOM 704 C C . GLY A 1 89 ? -10.459 -19.770 -1.212 1.00 52.16 89 GLY A C 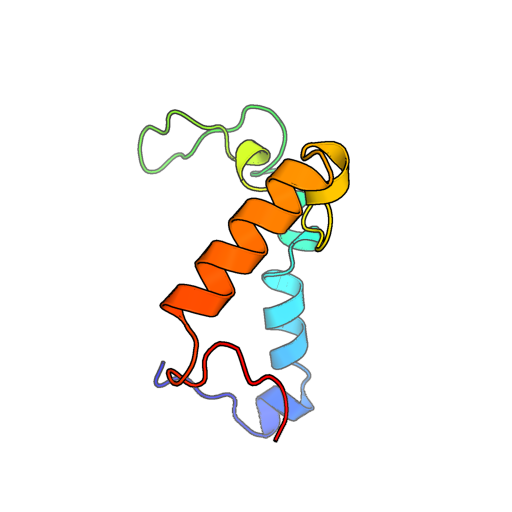1
ATOM 705 O O . GLY A 1 89 ? -11.145 -20.179 -2.148 1.00 52.16 89 GLY A O 1
ATOM 706 N N . LYS A 1 90 ? -10.147 -20.539 -0.162 1.00 38.94 90 LYS A N 1
ATOM 707 C CA . LYS A 1 90 ? -11.078 -21.570 0.334 1.00 38.94 90 LYS A CA 1
ATOM 708 C C . LYS A 1 90 ? -11.842 -21.028 1.531 1.00 38.94 90 LYS A C 1
ATOM 710 O O . LYS A 1 90 ? -11.213 -20.282 2.314 1.00 38.94 90 LYS A O 1
#

InterPro domains:
  IPR000863 Sulfotransferase domain [PF00685] (5-84)
  IPR027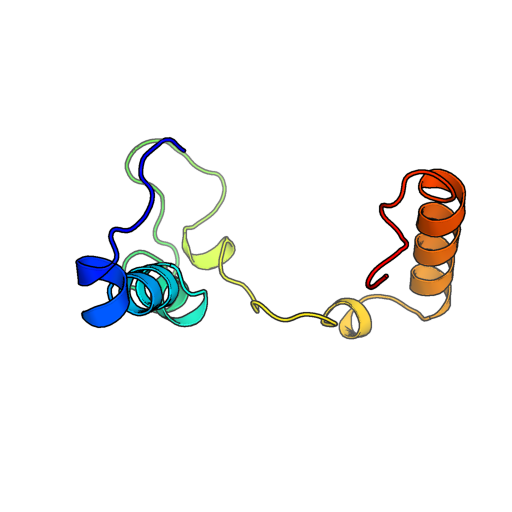417 P-loop containing nucleoside triphosphate hydrolase [G3DSA:3.40.50.300] (1-87)
  IPR027417 P-loop containing nucleoside triphosphate hydrolase [SSF52540] (5-86)

Sequence (90 aa):
MGYGFTDEEAKNGVVEKVVNLCSFETLKNLEVNKGDKEREDHPSPFTKSAYFRKGKTGDWVNYLTPDMAARIDGIMEEKFKGTGLLEYGK

Foldseek 3Di:
DPDDDDPVCVVVCVVVVVCVCPDLVNQLPPPCQDDQRCDPVDDDPGRSVVVRDPNDPPPCVVPDDPVRVVVVVVVCCVVCPPVCPPDDDD

Secondary structure (DSSP, 8-state):
---PPPHHHHHTTHHHHHHHHTSHHHHHHSGGGSTTPPPSSS--SS-GGGG-S---TTGGGGT--HHHHHHHHHHHHHHHTTSSTT----